Protein AF-A0A846S3V2-F1 (afdb_monomer_lite)

Sequence (100 aa):
MEITHIPAGSRAADDIDEILAEVVDFDMLVNRASGLGADFDPRFDEVRLQLLSPNDYFTHQTWIGRVDGAIVAKGIAYLTLRDNLDVADVWCSVHPERRG

Radius of gyration: 13.7 Å; chains: 1; bounding box: 35×29×34 Å

Structure (mmCIF, N/CA/C/O backbone):
data_AF-A0A846S3V2-F1
#
_entry.id   AF-A0A846S3V2-F1
#
loop_
_atom_site.group_PDB
_atom_site.id
_atom_site.type_symbol
_atom_site.label_atom_id
_atom_site.label_alt_id
_atom_site.label_comp_id
_atom_site.label_asym_id
_atom_site.label_entity_id
_atom_site.label_seq_id
_atom_site.pdbx_PDB_ins_code
_atom_site.Cartn_x
_atom_site.Cartn_y
_atom_site.Cartn_z
_atom_site.occupancy
_atom_site.B_iso_or_equiv
_atom_site.auth_seq_id
_atom_site.auth_comp_id
_atom_site.auth_asym_id
_atom_site.auth_atom_id
_atom_site.pdbx_PDB_model_num
ATOM 1 N N . MET A 1 1 ? -4.275 -13.253 12.345 1.00 85.50 1 MET A N 1
ATOM 2 C CA . MET A 1 1 ? -3.665 -12.142 11.591 1.00 85.50 1 MET A CA 1
ATOM 3 C C . MET A 1 1 ? -2.671 -12.741 10.625 1.00 85.50 1 MET A C 1
ATOM 5 O O . MET A 1 1 ? -1.873 -13.571 11.044 1.00 85.50 1 MET A O 1
ATOM 9 N N . GLU A 1 2 ? -2.767 -12.361 9.361 1.00 95.38 2 GLU A N 1
ATOM 10 C CA . GLU A 1 2 ? -1.884 -12.802 8.282 1.00 95.38 2 GLU A CA 1
ATOM 11 C C . GLU A 1 2 ? -1.094 -11.597 7.770 1.00 95.38 2 GLU A C 1
ATOM 13 O O . GLU A 1 2 ? -1.640 -10.498 7.704 1.00 95.38 2 GLU A O 1
ATOM 18 N N . ILE A 1 3 ? 0.183 -11.779 7.434 1.00 95.12 3 ILE A N 1
ATOM 19 C CA . ILE A 1 3 ? 1.009 -10.727 6.836 1.00 95.12 3 ILE A CA 1
ATOM 20 C C . ILE A 1 3 ? 1.518 -11.238 5.495 1.00 95.12 3 ILE A C 1
ATOM 22 O O . ILE A 1 3 ? 2.257 -12.217 5.435 1.00 95.12 3 ILE A O 1
ATOM 26 N N . THR A 1 4 ? 1.138 -10.550 4.425 1.00 95.31 4 THR A N 1
ATOM 27 C CA . THR A 1 4 ? 1.646 -10.795 3.077 1.00 95.31 4 THR A CA 1
ATOM 28 C C . THR A 1 4 ? 2.767 -9.811 2.774 1.00 95.31 4 THR A C 1
ATOM 30 O O . THR A 1 4 ? 2.563 -8.603 2.858 1.00 95.31 4 THR A O 1
ATOM 33 N N . HIS A 1 5 ? 3.941 -10.314 2.396 1.00 95.12 5 HIS A N 1
ATOM 34 C CA . HIS A 1 5 ? 5.052 -9.500 1.900 1.00 95.12 5 HIS A CA 1
ATOM 35 C C . HIS A 1 5 ? 5.051 -9.493 0.367 1.00 95.12 5 HIS A C 1
ATOM 37 O O . HIS A 1 5 ? 4.943 -10.544 -0.265 1.00 95.12 5 HIS A O 1
ATOM 43 N N . ILE A 1 6 ? 5.142 -8.302 -0.218 1.00 92.19 6 ILE A N 1
ATOM 44 C CA . ILE A 1 6 ? 5.134 -8.040 -1.658 1.00 92.19 6 ILE A CA 1
ATOM 45 C C . ILE A 1 6 ? 6.337 -7.139 -1.980 1.00 92.19 6 ILE A C 1
ATOM 47 O O . ILE A 1 6 ? 6.226 -5.909 -1.939 1.00 92.19 6 ILE A O 1
ATOM 51 N N . PRO A 1 7 ? 7.513 -7.722 -2.266 1.00 89.81 7 PRO A N 1
ATOM 52 C CA . PRO A 1 7 ? 8.598 -6.983 -2.901 1.00 89.81 7 PRO A CA 1
ATOM 53 C C . PRO A 1 7 ? 8.154 -6.430 -4.260 1.00 89.81 7 PRO A C 1
ATOM 55 O O . PRO A 1 7 ? 7.434 -7.113 -4.996 1.00 89.81 7 PRO A O 1
ATOM 58 N N . ALA A 1 8 ? 8.604 -5.230 -4.625 1.00 87.25 8 ALA A N 1
ATOM 59 C CA . ALA A 1 8 ? 8.293 -4.652 -5.930 1.00 87.25 8 ALA A CA 1
ATOM 60 C C . ALA A 1 8 ? 8.715 -5.592 -7.074 1.00 87.25 8 ALA A C 1
ATOM 62 O O . ALA A 1 8 ? 9.844 -6.089 -7.098 1.00 87.25 8 ALA A O 1
ATOM 63 N N . GLY A 1 9 ? 7.801 -5.847 -8.012 1.00 87.06 9 GLY A N 1
ATOM 64 C CA . GLY A 1 9 ? 8.040 -6.721 -9.170 1.00 87.06 9 GLY A CA 1
ATOM 65 C C . GLY A 1 9 ? 8.137 -8.216 -8.860 1.00 87.06 9 GLY A C 1
ATOM 66 O O . GLY A 1 9 ? 8.498 -8.995 -9.737 1.00 87.06 9 GLY A O 1
ATOM 67 N N . SER A 1 10 ? 7.814 -8.640 -7.634 1.00 90.31 10 SER A N 1
ATOM 68 C CA . SER A 1 10 ? 7.801 -10.065 -7.260 1.00 90.31 10 SER A CA 1
ATOM 69 C C . SER A 1 10 ? 6.553 -10.829 -7.712 1.00 90.31 10 SER A C 1
ATOM 71 O O . SER A 1 10 ? 6.554 -12.058 -7.674 1.00 90.31 10 SER A O 1
A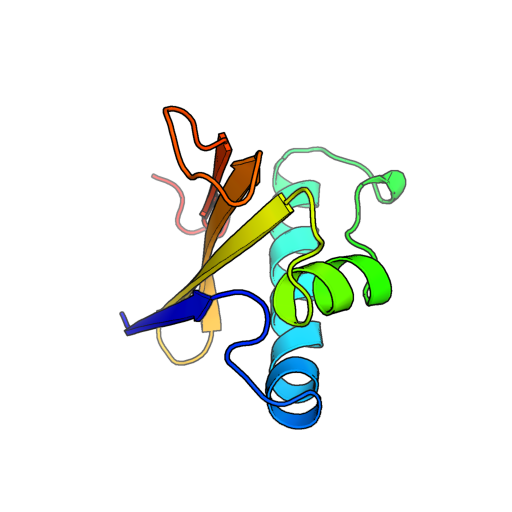TOM 73 N N . ARG A 1 11 ? 5.491 -10.120 -8.112 1.00 91.25 11 ARG A N 1
ATOM 74 C CA . ARG A 1 11 ? 4.197 -10.685 -8.521 1.00 91.25 11 ARG A CA 1
ATOM 75 C C . ARG A 1 11 ? 3.838 -10.277 -9.943 1.00 91.25 11 ARG A C 1
ATOM 77 O O . ARG A 1 11 ? 4.323 -9.255 -10.432 1.00 91.25 11 ARG A O 1
ATOM 84 N N . ALA A 1 12 ? 2.992 -11.076 -10.592 1.00 92.44 12 ALA A N 1
ATOM 85 C CA . ALA A 1 12 ? 2.481 -10.751 -11.915 1.00 92.44 12 ALA A CA 1
ATOM 86 C C . ALA A 1 12 ? 1.531 -9.543 -11.857 1.00 92.44 12 ALA A C 1
ATOM 88 O O . ALA A 1 12 ? 0.978 -9.220 -10.808 1.00 92.44 12 ALA A O 1
ATOM 89 N N . ALA A 1 13 ? 1.338 -8.884 -13.003 1.00 91.56 13 ALA A N 1
ATOM 90 C CA . ALA A 1 13 ? 0.412 -7.759 -13.131 1.00 91.56 13 ALA A CA 1
ATOM 91 C C . ALA A 1 13 ? -1.004 -8.122 -12.669 1.00 91.56 13 ALA A C 1
ATOM 93 O O . ALA A 1 13 ? -1.570 -7.406 -11.848 1.00 91.56 13 ALA A O 1
ATOM 94 N N . ASP A 1 14 ? -1.505 -9.270 -13.124 1.00 94.06 14 ASP A N 1
ATOM 95 C CA . ASP A 1 14 ? -2.849 -9.749 -12.803 1.00 94.06 14 ASP A CA 1
ATOM 96 C C . ASP A 1 14 ? -3.026 -9.961 -11.286 1.00 94.06 14 ASP A C 1
ATOM 98 O O . ASP A 1 14 ? -4.003 -9.485 -10.714 1.00 94.06 14 ASP A O 1
ATOM 102 N N . ASP A 1 15 ? -2.033 -10.550 -10.604 1.00 92.12 15 ASP A N 1
ATOM 103 C CA . ASP A 1 15 ? -2.057 -10.748 -9.143 1.00 92.12 15 ASP A CA 1
ATOM 104 C C . ASP A 1 15 ? -2.067 -9.419 -8.360 1.00 92.12 15 ASP A C 1
ATOM 106 O O . ASP A 1 15 ? -2.590 -9.343 -7.246 1.00 92.12 15 ASP A O 1
ATOM 110 N N . ILE A 1 16 ? -1.419 -8.374 -8.891 1.00 93.75 16 ILE A N 1
ATOM 111 C CA . ILE A 1 16 ? -1.423 -7.039 -8.276 1.00 93.75 16 ILE A CA 1
ATOM 112 C C . ILE A 1 16 ? -2.762 -6.347 -8.506 1.00 93.75 16 ILE A C 1
ATOM 114 O O . ILE A 1 16 ? -3.283 -5.720 -7.584 1.00 93.75 16 ILE A O 1
ATOM 118 N N . ASP A 1 17 ? -3.324 -6.474 -9.704 1.00 93.12 17 ASP A N 1
ATOM 119 C CA . ASP A 1 17 ? -4.594 -5.851 -10.063 1.00 93.12 17 ASP A CA 1
ATOM 120 C C . ASP A 1 17 ? -5.755 -6.401 -9.210 1.00 93.12 17 ASP A C 1
ATOM 122 O O . ASP A 1 17 ? -6.657 -5.641 -8.854 1.00 93.12 17 ASP A O 1
ATOM 126 N N . GLU A 1 18 ? -5.681 -7.662 -8.765 1.00 92.75 18 GLU A N 1
ATOM 127 C CA . GLU A 1 18 ? -6.634 -8.254 -7.810 1.00 92.75 18 GLU A CA 1
ATOM 128 C C . GLU A 1 18 ? -6.648 -7.562 -6.436 1.00 92.75 18 GLU A C 1
ATOM 130 O O . GLU A 1 18 ? -7.709 -7.415 -5.832 1.00 92.75 18 GLU A O 1
ATOM 135 N N . ILE A 1 19 ? -5.492 -7.116 -5.931 1.00 92.56 19 ILE A N 1
ATOM 136 C CA . ILE A 1 19 ? -5.382 -6.500 -4.594 1.00 92.56 19 ILE A CA 1
ATOM 137 C C . ILE A 1 19 ? -5.372 -4.968 -4.629 1.00 92.56 19 ILE A C 1
ATOM 139 O O . ILE A 1 19 ? -5.481 -4.327 -3.582 1.00 92.56 19 ILE A O 1
ATOM 143 N N . LEU A 1 20 ? -5.208 -4.372 -5.811 1.00 95.25 20 LEU A N 1
ATOM 144 C CA . LEU A 1 20 ? -4.962 -2.943 -5.983 1.00 95.25 20 LEU A CA 1
ATOM 145 C C . LEU A 1 20 ? -6.093 -2.087 -5.406 1.00 95.25 20 LEU A C 1
ATOM 147 O O . LEU A 1 20 ? -5.824 -1.136 -4.673 1.00 95.25 20 LEU A O 1
ATOM 151 N N . ALA A 1 21 ? -7.344 -2.450 -5.699 1.00 95.56 21 ALA A N 1
ATOM 152 C CA . ALA A 1 21 ? -8.512 -1.725 -5.204 1.00 95.56 21 ALA A CA 1
ATOM 153 C C . ALA A 1 21 ? -8.566 -1.714 -3.671 1.00 95.56 21 ALA A C 1
ATOM 155 O O . ALA A 1 21 ? -8.741 -0.660 -3.070 1.00 95.56 21 ALA A O 1
ATOM 156 N N . GLU A 1 22 ? -8.314 -2.858 -3.031 1.00 95.31 22 GLU A N 1
ATOM 157 C CA . GLU A 1 22 ? -8.322 -2.955 -1.570 1.00 95.31 22 GLU A CA 1
ATOM 158 C C . GLU A 1 22 ? -7.217 -2.114 -0.917 1.00 95.31 22 GLU A C 1
ATOM 160 O O . GLU A 1 22 ? -7.432 -1.510 0.134 1.00 95.31 22 GLU A O 1
ATOM 165 N N . VAL A 1 23 ? -6.027 -2.066 -1.528 1.00 95.81 23 VAL A N 1
ATOM 166 C CA . VAL A 1 23 ? -4.911 -1.246 -1.034 1.00 95.81 23 VAL A CA 1
ATOM 167 C C . VAL A 1 23 ? -5.239 0.242 -1.159 1.00 95.81 23 VAL A C 1
ATOM 169 O O . VAL A 1 23 ? -5.015 0.990 -0.208 1.00 95.81 23 VAL A O 1
ATOM 172 N N . VAL A 1 24 ? -5.797 0.663 -2.297 1.00 96.88 24 VAL A N 1
ATOM 173 C CA . VAL A 1 24 ? -6.222 2.051 -2.532 1.00 96.88 24 VAL A CA 1
ATOM 174 C C . VAL A 1 24 ? -7.324 2.459 -1.553 1.00 96.88 24 VAL A C 1
ATOM 176 O O . VAL A 1 24 ? -7.228 3.521 -0.938 1.00 96.88 24 VAL A O 1
ATOM 179 N N . ASP A 1 25 ? -8.326 1.603 -1.343 1.00 96.25 25 ASP A N 1
ATOM 180 C CA . ASP A 1 25 ? -9.406 1.839 -0.380 1.00 96.25 25 ASP A CA 1
ATOM 181 C C . ASP A 1 25 ? -8.875 1.981 1.050 1.00 96.25 25 ASP A C 1
ATOM 183 O O . ASP A 1 25 ? -9.273 2.895 1.780 1.00 96.25 25 ASP A O 1
ATOM 187 N N . PHE A 1 26 ? -7.933 1.120 1.444 1.00 96.81 26 PHE A N 1
ATOM 188 C CA . PHE A 1 26 ? -7.286 1.197 2.750 1.00 96.81 26 PHE A CA 1
ATOM 189 C C . PHE A 1 26 ? -6.500 2.504 2.931 1.00 96.81 26 PHE A C 1
ATOM 191 O O . PHE A 1 26 ? -6.649 3.181 3.951 1.00 96.81 26 PHE A O 1
ATOM 198 N N . ASP A 1 27 ? -5.686 2.881 1.947 1.00 96.00 27 ASP A N 1
ATOM 199 C CA . ASP A 1 27 ? -4.878 4.101 1.981 1.00 96.00 27 ASP A CA 1
ATOM 200 C C . ASP A 1 27 ? -5.762 5.366 2.004 1.00 96.00 27 ASP A C 1
ATOM 202 O O . ASP A 1 27 ? -5.520 6.265 2.812 1.00 96.00 27 ASP A O 1
ATOM 206 N N . MET A 1 28 ? -6.839 5.418 1.204 1.00 96.38 28 MET A N 1
ATOM 207 C CA . MET A 1 28 ? -7.846 6.493 1.265 1.00 96.38 28 MET A CA 1
ATOM 208 C C . MET A 1 28 ? -8.440 6.616 2.671 1.00 96.38 28 MET A C 1
ATOM 210 O O . MET A 1 28 ? -8.519 7.707 3.241 1.00 96.38 28 MET A O 1
ATOM 214 N N . LEU A 1 29 ? -8.855 5.492 3.255 1.00 96.44 29 LEU A N 1
ATOM 215 C CA . LEU A 1 29 ? -9.449 5.447 4.588 1.00 96.44 29 LEU A CA 1
ATOM 216 C C . LEU A 1 29 ? -8.467 5.940 5.666 1.00 96.44 29 LEU A C 1
ATOM 218 O O . LEU A 1 29 ? -8.853 6.708 6.552 1.00 96.44 29 LEU A O 1
ATOM 222 N N . VAL A 1 30 ? -7.189 5.569 5.570 1.00 96.06 30 VAL A N 1
ATOM 223 C CA . VAL A 1 30 ? -6.128 6.056 6.465 1.00 96.06 30 VAL A CA 1
ATOM 224 C C . 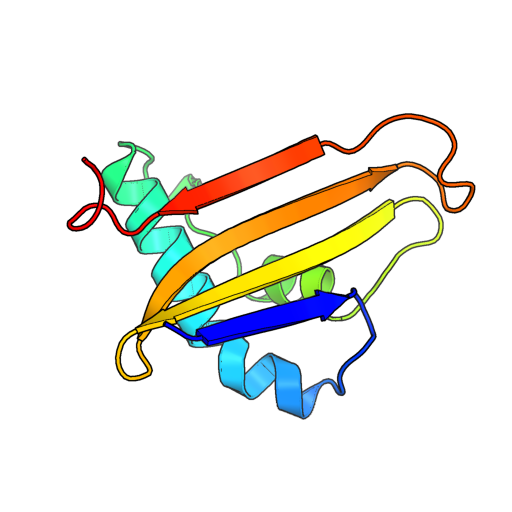VAL A 1 30 ? -5.880 7.556 6.291 1.00 96.06 30 VAL A C 1
ATOM 226 O O . VAL A 1 30 ? -5.778 8.260 7.304 1.00 96.06 30 VAL A O 1
ATOM 229 N N . ASN A 1 31 ? -5.807 8.054 5.055 1.00 94.75 31 ASN A N 1
ATOM 230 C CA . ASN A 1 31 ? -5.543 9.465 4.759 1.00 94.75 31 ASN A CA 1
ATOM 231 C C . ASN A 1 31 ? -6.670 10.358 5.281 1.00 94.75 31 ASN A C 1
ATOM 233 O O . ASN A 1 31 ? -6.417 11.308 6.027 1.00 94.75 31 ASN A O 1
ATOM 237 N N . ARG A 1 32 ? -7.923 9.983 5.012 1.00 94.81 32 ARG A N 1
ATOM 238 C CA . ARG A 1 32 ? -9.108 10.699 5.507 1.00 94.81 32 ARG A CA 1
ATOM 239 C C . ARG A 1 32 ? -9.184 10.709 7.029 1.00 94.81 32 ARG A C 1
ATOM 241 O O . ARG A 1 32 ? -9.431 11.754 7.626 1.00 94.81 32 ARG A O 1
ATOM 248 N N . ALA A 1 33 ? -8.905 9.579 7.680 1.00 95.06 33 ALA A N 1
ATOM 249 C CA . ALA A 1 33 ? -8.853 9.512 9.141 1.00 95.06 33 ALA A CA 1
ATOM 250 C C . ALA A 1 33 ? -7.697 10.323 9.752 1.00 95.06 33 ALA A C 1
ATOM 252 O O . ALA A 1 33 ? -7.732 10.644 10.938 1.00 95.06 33 ALA A O 1
ATOM 253 N N . SER A 1 34 ? -6.677 10.651 8.959 1.00 91.75 34 SER A N 1
ATOM 254 C CA . SER A 1 34 ? -5.575 11.540 9.350 1.00 91.75 34 SER A CA 1
ATOM 255 C C . SER A 1 34 ? -5.888 13.021 9.090 1.00 91.75 34 SER A C 1
ATOM 257 O O . SER A 1 34 ? -5.030 13.874 9.297 1.00 91.75 34 SER A O 1
ATOM 259 N N . GLY A 1 35 ? -7.112 13.339 8.649 1.00 94.69 35 GLY A N 1
ATOM 260 C CA . GLY A 1 35 ? -7.554 14.700 8.345 1.00 94.69 35 GLY A CA 1
ATOM 261 C C . GLY A 1 35 ? -7.085 15.223 6.987 1.00 94.69 35 GLY A C 1
ATOM 262 O O . GLY A 1 35 ? -7.221 16.416 6.721 1.00 94.69 35 GLY A O 1
ATOM 263 N N . LEU A 1 36 ? -6.535 14.358 6.129 1.00 93.12 36 LEU A N 1
ATOM 264 C CA . LEU A 1 36 ? -6.145 14.729 4.773 1.00 93.12 36 LEU A CA 1
ATOM 265 C C . LEU A 1 36 ? -7.381 14.770 3.863 1.00 93.12 36 LEU A C 1
ATOM 267 O O . LEU A 1 36 ? -8.279 13.933 3.964 1.00 93.12 36 LEU A O 1
ATOM 271 N N . GLY A 1 37 ? -7.433 15.779 2.992 1.00 87.88 37 GLY A N 1
ATOM 272 C CA . GLY A 1 37 ? -8.497 15.934 1.999 1.00 87.88 37 GLY A CA 1
ATOM 273 C C . GLY A 1 37 ? -8.323 15.008 0.793 1.00 87.88 37 GLY A C 1
ATOM 274 O O . GLY A 1 37 ? -7.309 14.327 0.662 1.00 87.88 37 GLY A O 1
ATOM 275 N N . ALA A 1 38 ? -9.291 15.044 -0.126 1.00 90.25 38 ALA A N 1
ATOM 276 C CA . ALA A 1 38 ? -9.309 14.200 -1.327 1.00 90.25 38 ALA A CA 1
ATOM 277 C C . ALA A 1 38 ? -8.088 14.388 -2.249 1.00 90.25 38 ALA A C 1
ATOM 279 O O . ALA A 1 38 ? -7.735 13.476 -2.987 1.00 90.25 38 ALA A O 1
ATOM 280 N N . ASP A 1 39 ? -7.403 15.533 -2.179 1.00 92.88 39 ASP A N 1
ATOM 281 C CA . ASP A 1 39 ? -6.163 15.777 -2.932 1.00 92.88 39 ASP A CA 1
ATOM 282 C C . ASP A 1 39 ? -5.015 14.834 -2.530 1.00 92.88 39 ASP A C 1
ATOM 284 O O . ASP A 1 39 ? -4.050 14.678 -3.276 1.00 92.88 39 ASP A O 1
ATOM 288 N N . PHE A 1 40 ? -5.122 14.207 -1.355 1.00 90.62 40 PHE A N 1
ATOM 289 C CA . PHE A 1 40 ? -4.186 13.207 -0.850 1.00 90.62 40 PHE A CA 1
ATOM 290 C C . PHE A 1 40 ? -4.711 11.778 -1.013 1.00 90.62 40 PHE A C 1
ATOM 292 O O . PHE A 1 40 ? -4.062 10.848 -0.535 1.00 90.62 40 PHE A O 1
ATOM 299 N N . ASP A 1 41 ? -5.871 11.567 -1.643 1.00 92.44 41 ASP A N 1
ATOM 300 C CA . ASP A 1 41 ? -6.321 10.210 -1.942 1.00 92.44 41 ASP A CA 1
ATOM 301 C C . ASP A 1 41 ? -5.316 9.565 -2.930 1.00 92.44 41 ASP A C 1
ATOM 303 O O . ASP A 1 41 ? -4.919 10.188 -3.922 1.00 92.44 41 ASP A O 1
ATOM 307 N N . PRO A 1 42 ? -4.849 8.334 -2.659 1.00 92.81 42 PRO A N 1
ATOM 308 C CA . PRO A 1 42 ? -3.912 7.619 -3.523 1.00 92.81 42 PRO A CA 1
ATOM 309 C C . PRO A 1 42 ? -4.468 7.436 -4.937 1.00 92.81 42 PRO A C 1
ATOM 311 O O . PRO A 1 42 ? -5.646 7.132 -5.139 1.00 92.81 42 PRO A O 1
ATOM 314 N N . ARG A 1 43 ? -3.591 7.544 -5.937 1.00 93.88 43 ARG A N 1
ATOM 315 C CA . ARG A 1 43 ? -3.946 7.253 -7.329 1.00 93.88 43 ARG A CA 1
ATOM 316 C C . ARG A 1 43 ? -3.672 5.791 -7.651 1.00 93.88 43 ARG A C 1
ATOM 318 O O . ARG A 1 43 ? -2.579 5.294 -7.386 1.00 93.88 43 ARG A O 1
ATOM 325 N N . PHE A 1 44 ? -4.637 5.138 -8.295 1.00 93.56 44 PHE A N 1
ATOM 326 C CA . PHE A 1 44 ? -4.541 3.735 -8.711 1.00 93.56 44 PHE A CA 1
ATOM 327 C C . PHE A 1 44 ? -3.243 3.428 -9.467 1.00 93.56 44 PHE A C 1
ATOM 329 O O . PHE A 1 44 ? -2.512 2.522 -9.077 1.00 93.56 44 PHE A O 1
ATOM 336 N N . ASP A 1 45 ? -2.916 4.216 -10.493 1.00 92.81 45 ASP A N 1
ATOM 337 C CA . ASP A 1 45 ? -1.727 3.980 -11.322 1.00 92.81 45 ASP A CA 1
ATOM 338 C C . ASP A 1 45 ? -0.415 4.137 -10.540 1.00 92.81 45 ASP A C 1
ATOM 340 O O . ASP A 1 45 ? 0.547 3.410 -10.789 1.00 92.81 45 ASP A O 1
ATOM 344 N N . GLU A 1 46 ? -0.375 5.051 -9.566 1.00 90.38 46 GLU A N 1
ATOM 345 C CA . GLU A 1 46 ? 0.807 5.279 -8.728 1.00 90.38 46 GLU A CA 1
ATOM 346 C C . GLU A 1 46 ? 1.025 4.107 -7.762 1.00 90.38 46 GLU A C 1
ATOM 348 O O . GLU A 1 46 ? 2.131 3.568 -7.693 1.00 90.38 46 GLU A O 1
ATOM 353 N N . VAL A 1 47 ? -0.033 3.652 -7.079 1.00 92.31 47 VAL A N 1
ATOM 354 C CA . VAL A 1 47 ? 0.027 2.477 -6.189 1.00 92.31 47 VAL A CA 1
ATOM 355 C C . VAL A 1 47 ? 0.374 1.214 -6.982 1.00 92.31 47 VAL A C 1
ATOM 357 O O . VAL A 1 47 ? 1.216 0.418 -6.561 1.00 92.31 47 VAL A O 1
ATOM 360 N N . ARG A 1 48 ? -0.218 1.048 -8.168 1.00 93.62 48 ARG A N 1
ATOM 361 C CA . ARG A 1 48 ? 0.070 -0.072 -9.069 1.00 93.62 48 ARG A CA 1
ATOM 362 C C . ARG A 1 48 ? 1.539 -0.094 -9.482 1.00 93.62 48 ARG A C 1
ATOM 364 O O . ARG A 1 48 ? 2.182 -1.141 -9.411 1.00 93.62 48 ARG A O 1
ATOM 371 N N . LEU A 1 49 ? 2.086 1.055 -9.879 1.00 88.94 49 LEU A N 1
ATOM 372 C CA . LEU A 1 49 ? 3.490 1.177 -10.267 1.00 88.94 49 LEU A CA 1
ATOM 373 C C . LEU A 1 49 ? 4.433 0.846 -9.102 1.00 88.94 49 LEU A C 1
ATOM 375 O O . LEU A 1 49 ? 5.411 0.127 -9.305 1.00 88.94 49 LEU A O 1
ATOM 379 N N . GLN A 1 50 ? 4.120 1.312 -7.888 1.00 87.94 50 GLN A N 1
ATOM 380 C CA . GLN A 1 50 ? 4.901 1.014 -6.680 1.00 87.94 50 GLN A CA 1
ATOM 381 C C . GLN A 1 50 ? 4.999 -0.492 -6.401 1.00 87.94 50 GLN A C 1
ATOM 383 O O . GLN A 1 50 ? 6.069 -0.974 -6.025 1.00 87.94 50 GLN A O 1
ATOM 388 N N . LEU A 1 51 ? 3.906 -1.233 -6.606 1.00 88.75 51 LEU A N 1
ATOM 389 C CA . LEU A 1 51 ? 3.848 -2.682 -6.394 1.00 88.75 51 LEU A CA 1
ATOM 390 C C . LEU A 1 51 ? 4.522 -3.477 -7.523 1.00 88.75 51 LEU A C 1
ATOM 392 O O . LEU A 1 51 ? 5.159 -4.502 -7.267 1.00 88.75 51 LEU A O 1
ATOM 396 N N . LEU A 1 52 ? 4.404 -3.020 -8.772 1.00 89.12 52 LEU A N 1
ATOM 397 C CA . LEU A 1 52 ? 4.880 -3.770 -9.937 1.00 89.12 52 LEU A CA 1
ATOM 398 C C . LEU A 1 52 ? 6.336 -3.542 -10.295 1.00 89.12 52 LEU A C 1
ATOM 400 O O . LEU A 1 52 ? 6.951 -4.425 -10.885 1.00 89.12 52 LEU A O 1
ATOM 404 N N . SER A 1 53 ? 6.879 -2.355 -10.058 1.00 79.00 53 SER A N 1
ATOM 405 C CA . SER A 1 53 ? 8.146 -1.987 -10.680 1.00 79.00 53 SER A CA 1
ATOM 406 C C . SER A 1 53 ? 9.113 -1.391 -9.670 1.00 79.00 53 SER A C 1
ATOM 408 O O . SER A 1 53 ? 8.881 -0.285 -9.176 1.00 79.00 53 SER A O 1
ATOM 410 N N . PRO A 1 54 ? 10.246 -2.063 -9.398 1.00 74.31 54 PRO A N 1
ATOM 411 C CA . PRO A 1 54 ? 11.422 -1.323 -8.980 1.00 74.31 54 PRO A CA 1
ATOM 412 C C . PRO A 1 54 ? 11.872 -0.447 -10.158 1.00 74.31 54 PRO A C 1
ATOM 414 O O . PRO A 1 54 ? 11.766 -0.851 -11.318 1.00 74.31 54 PRO A O 1
ATOM 417 N N . ASN A 1 55 ? 12.403 0.737 -9.883 1.00 69.12 55 ASN A N 1
ATOM 418 C CA . ASN A 1 55 ? 13.152 1.498 -10.880 1.00 69.12 55 ASN A CA 1
ATOM 419 C C . ASN A 1 55 ? 14.658 1.407 -10.572 1.00 69.12 55 ASN A C 1
ATOM 421 O O . ASN A 1 55 ? 15.072 0.792 -9.586 1.00 69.12 55 ASN A O 1
ATOM 425 N N . ASP A 1 56 ? 15.502 1.959 -11.443 1.00 65.44 56 ASP A N 1
ATOM 426 C CA . ASP A 1 56 ? 16.961 1.854 -11.281 1.00 65.44 56 ASP A CA 1
ATOM 427 C C . ASP A 1 56 ? 17.499 2.624 -10.059 1.00 65.44 5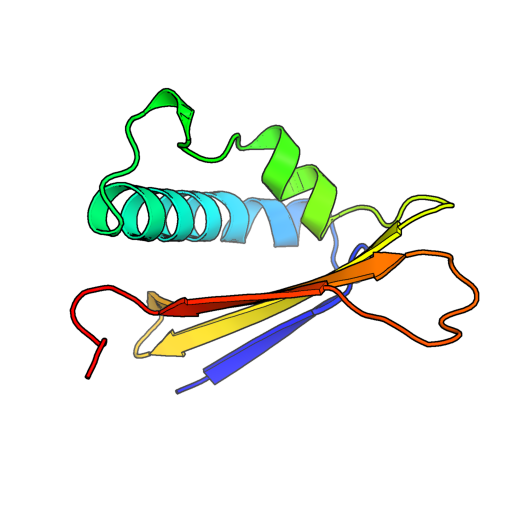6 ASP A C 1
ATOM 429 O O . ASP A 1 56 ? 18.635 2.403 -9.642 1.00 65.44 56 ASP A O 1
ATOM 433 N N . TYR A 1 57 ? 16.671 3.479 -9.454 1.00 68.00 57 TYR A N 1
ATOM 434 C CA . TYR A 1 57 ? 17.023 4.362 -8.345 1.00 68.00 57 TYR A CA 1
ATOM 435 C C . TYR A 1 57 ? 16.286 4.039 -7.040 1.00 68.00 57 TYR A C 1
ATOM 437 O O . TYR A 1 57 ? 16.747 4.444 -5.979 1.00 68.00 57 TYR A O 1
ATOM 445 N N . PHE A 1 58 ? 15.165 3.320 -7.098 1.00 70.25 58 PHE A N 1
ATOM 446 C CA . PHE A 1 58 ? 14.283 3.050 -5.969 1.00 70.25 58 PHE A CA 1
ATOM 447 C C . PHE A 1 58 ? 13.633 1.673 -6.104 1.00 70.25 58 PHE A C 1
ATOM 449 O O . PHE A 1 58 ? 13.129 1.309 -7.170 1.00 70.25 58 PHE A O 1
ATOM 456 N N . THR A 1 59 ? 13.580 0.923 -5.007 1.00 81.06 59 THR A N 1
ATOM 457 C CA . THR A 1 59 ? 12.733 -0.272 -4.894 1.00 81.06 59 THR A CA 1
ATOM 458 C C . THR A 1 59 ? 11.835 -0.173 -3.666 1.00 81.06 59 THR A C 1
ATOM 460 O O . THR A 1 59 ? 12.169 0.503 -2.691 1.00 81.06 59 THR A O 1
ATOM 463 N N . HIS A 1 60 ? 10.681 -0.837 -3.720 1.00 85.19 60 HIS A N 1
ATOM 464 C CA . HIS A 1 60 ? 9.692 -0.831 -2.649 1.00 85.19 60 HIS A CA 1
ATOM 465 C C . HIS A 1 60 ? 9.565 -2.220 -2.035 1.00 85.19 60 HIS A C 1
ATOM 467 O O . HIS A 1 60 ? 9.594 -3.241 -2.727 1.00 85.19 60 HIS A O 1
ATOM 473 N N . GLN A 1 61 ? 9.375 -2.256 -0.724 1.00 90.50 61 GLN A N 1
ATOM 474 C CA . GLN A 1 61 ? 8.936 -3.449 -0.012 1.00 90.50 61 GLN A CA 1
ATOM 475 C C . GLN A 1 61 ? 7.589 -3.130 0.620 1.00 90.50 61 GLN A C 1
ATOM 477 O O . GLN A 1 61 ? 7.511 -2.202 1.420 1.00 90.50 61 GLN A O 1
ATOM 482 N N . THR A 1 62 ? 6.539 -3.865 0.255 1.00 93.81 62 THR A N 1
ATOM 483 C CA . THR A 1 62 ? 5.195 -3.652 0.806 1.00 93.81 62 THR A CA 1
ATOM 484 C C . THR A 1 62 ? 4.781 -4.837 1.665 1.00 93.81 62 THR A C 1
ATOM 486 O O . THR A 1 62 ? 4.961 -5.987 1.275 1.00 93.81 62 THR A O 1
ATOM 489 N N . TRP A 1 63 ? 4.186 -4.570 2.822 1.00 96.62 63 TRP A N 1
ATOM 490 C CA . TRP A 1 63 ? 3.566 -5.570 3.683 1.00 96.62 63 TRP A CA 1
ATOM 491 C C . TRP A 1 63 ? 2.094 -5.239 3.881 1.00 96.62 63 TRP A C 1
ATOM 493 O O . TRP A 1 63 ? 1.753 -4.108 4.221 1.00 96.62 63 TRP A O 1
ATOM 503 N N . ILE A 1 64 ? 1.230 -6.236 3.709 1.00 96.69 64 ILE A N 1
ATOM 504 C CA . ILE A 1 64 ? -0.214 -6.126 3.918 1.00 96.69 64 ILE A CA 1
ATOM 505 C C . ILE A 1 64 ? -0.593 -7.037 5.081 1.00 96.69 64 ILE A C 1
ATOM 507 O O . ILE A 1 64 ? -0.447 -8.256 5.000 1.00 96.69 64 ILE A O 1
ATOM 511 N N . GLY A 1 65 ? -1.066 -6.444 6.173 1.00 96.81 65 GLY A N 1
ATOM 512 C CA . GLY A 1 65 ? -1.594 -7.152 7.331 1.00 96.81 65 GLY A CA 1
ATOM 513 C C . GLY A 1 65 ? -3.104 -7.321 7.218 1.00 96.81 65 GLY A C 1
ATOM 514 O O . GLY A 1 65 ? -3.825 -6.328 7.109 1.00 96.81 65 GLY A O 1
ATOM 515 N N . ARG A 1 66 ? -3.587 -8.564 7.293 1.00 97.38 66 ARG A N 1
ATOM 516 C CA . ARG A 1 66 ? -5.008 -8.915 7.206 1.00 97.38 66 ARG A CA 1
ATOM 517 C C . ARG A 1 66 ? -5.545 -9.573 8.473 1.00 97.38 66 ARG A C 1
ATOM 519 O O . ARG A 1 66 ? -4.860 -10.350 9.150 1.00 97.38 66 ARG A O 1
ATOM 526 N N . VAL A 1 67 ? -6.807 -9.284 8.772 1.00 96.12 67 VAL A N 1
ATOM 527 C CA . VAL A 1 67 ? -7.631 -9.981 9.769 1.00 96.12 67 VAL A CA 1
ATOM 528 C C . VAL A 1 67 ? -8.966 -10.291 9.107 1.00 96.12 67 VAL A C 1
ATOM 530 O O . VAL A 1 67 ? -9.596 -9.389 8.566 1.00 96.12 67 VAL A O 1
ATOM 533 N N . ASP A 1 68 ? -9.357 -11.567 9.111 1.00 93.44 68 ASP A N 1
ATOM 534 C CA . ASP A 1 68 ? -10.598 -12.060 8.493 1.00 93.44 68 ASP A CA 1
ATOM 535 C C . ASP A 1 68 ? -10.769 -11.616 7.028 1.00 93.44 68 ASP A C 1
ATOM 537 O O . ASP A 1 68 ? -11.847 -11.231 6.588 1.00 93.44 68 ASP A O 1
ATOM 541 N N . GLY A 1 69 ? -9.666 -11.628 6.274 1.00 90.75 69 GLY A N 1
ATOM 542 C CA . GLY A 1 69 ? -9.625 -11.235 4.864 1.00 90.75 69 GLY A CA 1
ATOM 543 C C . GLY A 1 69 ? -9.508 -9.729 4.613 1.00 90.75 69 GLY A C 1
ATOM 544 O O . GLY A 1 69 ? -9.055 -9.353 3.540 1.00 90.75 69 GLY A O 1
ATOM 545 N N . ALA A 1 70 ? -9.796 -8.859 5.583 1.00 94.00 70 ALA A N 1
ATOM 546 C CA . ALA A 1 70 ? -9.712 -7.404 5.418 1.00 94.00 70 ALA A CA 1
ATOM 547 C C . ALA A 1 70 ? -8.317 -6.849 5.751 1.00 94.00 70 ALA A C 1
ATOM 549 O O . ALA A 1 70 ? -7.691 -7.288 6.721 1.00 94.00 70 ALA A O 1
ATOM 550 N N . ILE A 1 71 ? -7.843 -5.851 4.991 1.00 96.50 71 ILE A N 1
ATOM 551 C CA . ILE A 1 71 ? -6.606 -5.120 5.309 1.00 96.50 71 ILE A CA 1
ATOM 552 C C . ILE A 1 71 ? -6.821 -4.301 6.584 1.00 96.50 71 ILE A C 1
ATOM 554 O O . ILE A 1 71 ? -7.704 -3.451 6.661 1.00 96.50 71 ILE A O 1
ATOM 558 N N . VAL A 1 72 ? -5.983 -4.543 7.590 1.00 96.94 72 VAL A N 1
ATOM 559 C CA . VAL A 1 72 ? -5.980 -3.789 8.853 1.00 96.94 72 VAL A CA 1
ATOM 560 C C . VAL A 1 72 ? -4.688 -3.013 9.078 1.00 96.94 72 VAL A C 1
ATOM 562 O O . VAL A 1 72 ? -4.653 -2.118 9.924 1.00 96.94 72 VAL A O 1
ATOM 565 N N . ALA A 1 73 ? -3.630 -3.346 8.340 1.00 97.06 73 ALA A N 1
ATOM 566 C CA . ALA A 1 73 ? -2.356 -2.652 8.400 1.00 97.06 73 ALA A CA 1
ATOM 567 C C . ALA A 1 73 ? -1.635 -2.717 7.053 1.00 97.06 73 ALA A C 1
ATOM 569 O O . ALA A 1 73 ? -1.723 -3.718 6.340 1.00 97.06 73 ALA A O 1
ATOM 570 N N . LYS A 1 74 ? -0.865 -1.677 6.751 1.00 96.94 74 LYS A N 1
ATOM 571 C CA . LYS A 1 74 ? 0.046 -1.626 5.610 1.00 96.94 74 LYS A CA 1
ATOM 572 C C . LYS A 1 74 ? 1.386 -1.071 6.071 1.00 96.94 74 LYS A C 1
ATOM 574 O O . LYS A 1 74 ? 1.430 -0.081 6.797 1.00 96.94 74 LYS A O 1
ATOM 579 N N . GLY A 1 75 ? 2.465 -1.716 5.657 1.00 95.31 75 GLY A N 1
ATOM 580 C CA . GLY A 1 75 ? 3.823 -1.201 5.779 1.00 95.31 75 GLY A CA 1
ATOM 581 C C . GLY A 1 75 ? 4.419 -1.012 4.394 1.00 95.31 75 GLY A C 1
ATOM 582 O O . GLY A 1 75 ? 4.211 -1.858 3.526 1.00 95.31 75 GLY A O 1
ATOM 583 N N . ILE A 1 76 ? 5.170 0.060 4.182 1.00 92.88 76 ILE A N 1
ATOM 584 C CA . ILE A 1 76 ? 5.980 0.240 2.978 1.00 92.88 76 ILE A CA 1
ATOM 585 C C . ILE A 1 76 ? 7.363 0.753 3.360 1.00 92.88 76 ILE A C 1
ATOM 587 O O . ILE A 1 76 ? 7.486 1.662 4.175 1.00 92.88 76 ILE A O 1
ATOM 591 N N . ALA A 1 77 ? 8.398 0.157 2.778 1.00 90.25 77 ALA A N 1
ATOM 592 C CA . ALA A 1 77 ? 9.761 0.662 2.846 1.00 90.25 77 ALA A CA 1
ATOM 593 C C . ALA A 1 77 ? 10.194 1.142 1.459 1.00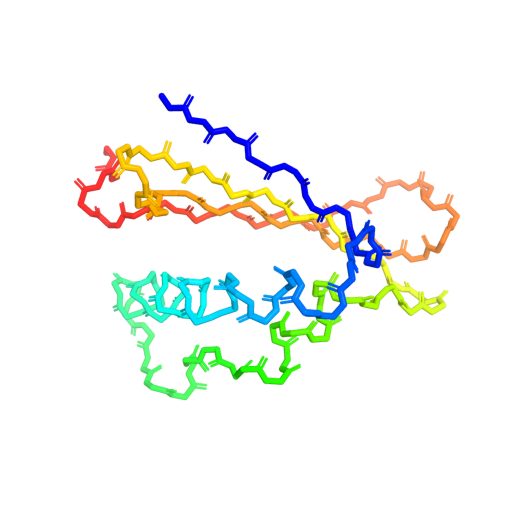 90.25 77 ALA A C 1
ATOM 595 O O . ALA A 1 77 ? 10.128 0.376 0.492 1.00 90.25 77 ALA A O 1
ATOM 596 N N . TYR A 1 78 ? 10.643 2.392 1.382 1.00 86.69 78 TYR A N 1
ATOM 597 C CA . TYR A 1 78 ? 11.267 2.988 0.206 1.00 86.69 78 TYR A CA 1
ATOM 598 C C . TYR A 1 78 ? 12.781 2.850 0.347 1.00 86.69 78 TYR A C 1
ATOM 600 O O . TYR A 1 78 ? 13.382 3.397 1.272 1.00 86.69 78 TYR A O 1
ATOM 608 N N . LEU A 1 79 ? 13.388 2.089 -0.559 1.00 82.62 79 LEU A N 1
ATOM 609 C CA . LEU A 1 79 ? 14.823 1.826 -0.575 1.00 82.62 79 LEU A CA 1
ATOM 610 C C . LEU A 1 79 ? 15.445 2.664 -1.688 1.00 82.62 79 LEU A C 1
ATOM 612 O O . LEU A 1 79 ? 15.149 2.438 -2.864 1.00 82.62 79 LEU A O 1
ATOM 616 N N . THR A 1 80 ? 16.254 3.655 -1.316 1.00 73.62 80 THR A N 1
ATOM 617 C CA . THR A 1 80 ? 16.962 4.523 -2.261 1.00 73.62 80 THR A CA 1
ATOM 618 C C . THR A 1 80 ? 18.290 3.871 -2.659 1.00 73.62 80 THR A C 1
ATOM 620 O O . THR A 1 80 ? 19.029 3.403 -1.801 1.00 73.62 80 THR A O 1
ATOM 623 N N . LEU A 1 81 ? 18.571 3.838 -3.967 1.00 65.50 81 LEU A N 1
ATOM 624 C CA . LEU A 1 81 ? 19.712 3.192 -4.630 1.00 65.50 81 LEU A CA 1
ATOM 625 C C . LEU A 1 81 ? 19.716 1.649 -4.530 1.00 65.50 81 LEU A C 1
ATOM 627 O O . LEU A 1 81 ? 19.602 1.047 -3.465 1.00 65.50 81 LEU A O 1
ATOM 631 N N . ARG A 1 82 ? 19.874 0.973 -5.681 1.00 56.19 82 ARG A N 1
ATOM 632 C CA . ARG A 1 82 ? 19.952 -0.505 -5.763 1.00 56.19 82 ARG A CA 1
ATOM 633 C C . ARG A 1 82 ? 21.088 -1.116 -4.927 1.00 56.19 82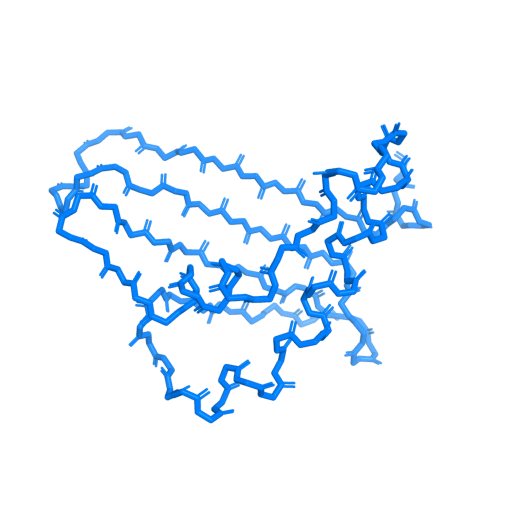 ARG A C 1
ATOM 635 O O . ARG A 1 82 ? 21.095 -2.331 -4.746 1.00 56.19 82 ARG A O 1
ATOM 642 N N . ASP A 1 83 ? 22.044 -0.312 -4.465 1.00 60.25 83 ASP A N 1
ATOM 643 C CA . ASP A 1 83 ? 23.186 -0.746 -3.662 1.00 60.25 83 ASP A CA 1
ATOM 644 C C . ASP A 1 83 ? 22.880 -0.880 -2.158 1.00 60.25 83 ASP A C 1
ATOM 646 O O . ASP A 1 83 ? 23.723 -1.414 -1.444 1.00 60.25 83 ASP A O 1
ATOM 650 N N . ASN A 1 84 ? 21.657 -0.571 -1.693 1.00 54.78 84 ASN A N 1
ATOM 651 C CA . ASN A 1 84 ? 21.151 -0.943 -0.356 1.00 54.78 84 ASN A CA 1
ATOM 652 C C . ASN A 1 84 ? 22.011 -0.445 0.824 1.00 54.78 84 ASN A C 1
ATOM 654 O O . ASN A 1 84 ? 21.981 -1.058 1.894 1.00 54.78 84 ASN A O 1
ATOM 658 N N . LEU A 1 85 ? 22.814 0.612 0.654 1.00 58.75 85 LEU A N 1
ATOM 659 C CA . LEU A 1 85 ? 23.947 0.748 1.561 1.00 58.75 85 LEU A CA 1
ATOM 660 C C . LEU A 1 85 ? 23.646 1.268 2.966 1.00 58.75 85 LEU A C 1
ATOM 662 O O . LEU A 1 85 ? 24.376 0.807 3.823 1.00 58.75 85 LEU A O 1
ATOM 666 N N . ASP A 1 86 ? 22.607 2.066 3.281 1.00 64.00 86 ASP A N 1
ATOM 667 C CA . ASP A 1 86 ? 22.413 2.465 4.703 1.00 64.00 86 ASP A CA 1
ATOM 668 C C . ASP A 1 86 ? 21.010 2.924 5.180 1.00 64.00 86 ASP A C 1
ATOM 670 O O . ASP A 1 86 ? 20.793 2.970 6.393 1.00 64.00 86 ASP A O 1
ATOM 674 N N . VAL A 1 87 ? 20.041 3.288 4.319 1.00 73.62 87 VAL A N 1
ATOM 675 C CA . VAL A 1 87 ? 18.784 3.928 4.790 1.00 73.62 87 VAL A CA 1
ATOM 676 C C . VAL A 1 87 ? 17.540 3.461 4.028 1.00 73.62 87 VAL A C 1
ATOM 678 O O . VAL A 1 87 ? 17.553 3.322 2.807 1.00 73.62 87 VAL A O 1
ATOM 681 N N . ALA A 1 88 ? 16.444 3.269 4.768 1.00 82.38 88 ALA A N 1
ATOM 682 C CA . ALA A 1 88 ? 15.105 3.017 4.244 1.00 82.38 88 ALA A CA 1
ATOM 683 C C . ALA A 1 88 ? 14.098 3.976 4.892 1.00 82.38 88 ALA A C 1
ATOM 685 O O . ALA A 1 88 ? 14.039 4.056 6.122 1.00 82.38 88 ALA A O 1
ATOM 686 N N . ASP A 1 89 ? 13.267 4.640 4.086 1.00 86.81 89 ASP A N 1
ATOM 687 C CA . ASP A 1 89 ? 12.112 5.374 4.608 1.00 86.81 89 ASP A CA 1
ATOM 688 C C . ASP A 1 89 ? 10.957 4.396 4.798 1.00 86.81 89 ASP A C 1
ATOM 690 O O . ASP A 1 89 ? 10.470 3.797 3.836 1.00 86.81 89 ASP A O 1
ATOM 694 N N . VAL A 1 90 ? 10.516 4.219 6.043 1.00 90.12 90 VAL A N 1
ATOM 695 C CA . VAL A 1 90 ? 9.456 3.269 6.387 1.00 90.12 90 VAL A CA 1
ATOM 696 C C . VAL A 1 90 ? 8.196 4.015 6.786 1.00 90.12 90 VAL A C 1
ATOM 698 O O . VAL A 1 90 ? 8.207 4.853 7.686 1.00 90.12 90 VAL A O 1
ATOM 701 N N . TRP A 1 91 ? 7.091 3.649 6.150 1.00 91.62 91 TRP A N 1
ATOM 702 C CA . TRP A 1 91 ? 5.764 4.149 6.464 1.00 91.62 91 TRP A CA 1
ATOM 703 C C . TRP A 1 91 ? 4.892 2.998 6.929 1.00 91.62 91 TRP A C 1
ATOM 705 O O . TRP A 1 91 ? 4.812 1.956 6.278 1.00 91.62 91 TRP A O 1
ATOM 715 N N . CYS A 1 92 ? 4.222 3.206 8.056 1.00 94.31 92 CYS A N 1
ATOM 716 C CA . CYS A 1 92 ? 3.317 2.235 8.647 1.00 94.31 92 CYS A CA 1
ATOM 717 C C . CYS A 1 92 ? 1.951 2.878 8.841 1.00 94.31 92 CYS A C 1
ATOM 719 O O . CYS A 1 92 ? 1.826 3.970 9.396 1.00 94.31 92 CYS A O 1
ATOM 721 N N . SER A 1 93 ? 0.920 2.163 8.423 1.00 95.31 93 SER A N 1
ATOM 722 C CA . SER A 1 93 ? -0.461 2.602 8.500 1.00 95.31 93 SER A CA 1
ATOM 723 C C . SER A 1 93 ? -1.297 1.507 9.137 1.00 95.31 93 SER A C 1
ATOM 725 O O .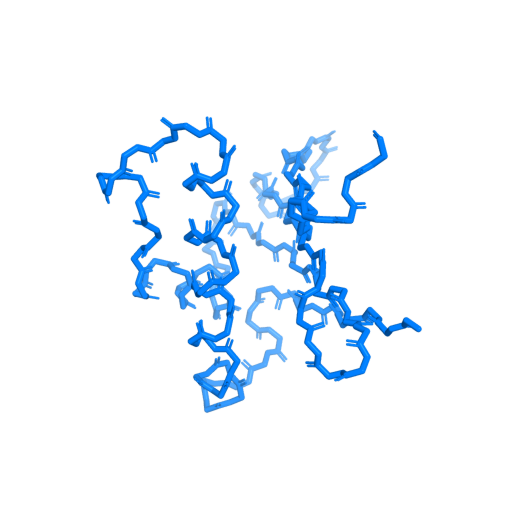 SER A 1 93 ? -1.187 0.336 8.782 1.00 95.31 93 SER A O 1
ATOM 727 N N . VAL A 1 94 ? -2.141 1.893 10.089 1.00 96.50 94 VAL A N 1
ATOM 728 C CA . VAL A 1 94 ? -3.068 0.996 10.786 1.00 96.50 94 VAL A CA 1
ATOM 729 C C . VAL A 1 94 ? -4.481 1.528 10.608 1.00 96.50 94 VAL A C 1
ATOM 731 O O . VAL A 1 94 ? -4.705 2.747 10.675 1.00 96.50 94 VAL A O 1
ATOM 734 N N . HIS A 1 95 ? -5.422 0.606 10.400 1.00 96.25 95 HIS A N 1
ATOM 735 C CA . HIS A 1 95 ? -6.843 0.904 10.314 1.00 96.25 95 HIS A CA 1
ATOM 736 C C . HIS A 1 95 ? -7.269 1.784 11.507 1.00 96.25 95 HIS A C 1
ATOM 738 O O . HIS A 1 95 ? -6.990 1.405 12.646 1.00 96.25 95 HIS A O 1
ATOM 744 N N . PRO A 1 96 ? -7.934 2.934 11.291 1.00 95.62 96 PRO A N 1
ATOM 745 C CA . PRO A 1 96 ? -8.283 3.910 12.324 1.00 95.62 96 PRO A CA 1
ATOM 746 C C . PRO A 1 96 ? -8.976 3.312 13.544 1.00 95.62 96 PRO A C 1
ATOM 748 O O . PRO A 1 96 ? -8.583 3.599 14.667 1.00 95.62 96 PRO A O 1
ATOM 751 N N . GLU A 1 97 ? -9.935 2.414 13.329 1.00 94.94 97 GLU A N 1
ATOM 752 C CA . GLU A 1 97 ? -10.689 1.755 14.408 1.00 94.94 97 GLU A CA 1
ATOM 753 C C . GLU A 1 97 ? -9.874 0.733 15.217 1.00 94.94 97 GLU A C 1
ATOM 755 O O . GLU A 1 97 ? -10.355 0.202 16.213 1.00 94.94 97 GLU A O 1
ATOM 760 N N . ARG A 1 98 ? -8.652 0.415 14.777 1.00 91.31 98 ARG A N 1
ATOM 761 C CA . ARG A 1 98 ? -7.748 -0.530 15.448 1.00 91.31 98 ARG A CA 1
ATOM 762 C C . ARG A 1 98 ? -6.489 0.145 15.990 1.00 91.31 98 ARG A C 1
ATOM 764 O O . ARG A 1 98 ? -5.556 -0.546 16.394 1.00 91.31 98 ARG A O 1
ATOM 771 N N . ARG A 1 99 ? -6.449 1.480 15.980 1.00 89.38 99 ARG A N 1
ATOM 772 C CA . ARG A 1 99 ? -5.413 2.268 16.656 1.00 89.38 99 ARG A CA 1
ATOM 773 C C . ARG A 1 99 ? -5.705 2.233 18.162 1.00 89.38 99 ARG A C 1
ATOM 775 O O . ARG A 1 99 ? -6.862 2.368 18.553 1.00 89.38 99 ARG A O 1
ATOM 782 N N . GLY A 1 100 ? -4.678 1.979 18.971 1.00 74.50 100 GLY A N 1
ATOM 783 C CA . GLY A 1 100 ? -4.746 2.019 20.437 1.00 74.50 100 GLY A CA 1
ATOM 784 C C . GLY A 1 100 ? -4.450 3.411 20.960 1.00 74.50 100 GLY A C 1
ATOM 785 O O . GLY A 1 100 ? -3.466 3.999 20.459 1.00 74.50 100 GLY A O 1
#

Foldseek 3Di:
DDKDKQKAQPDDLVVCVVCLVLVLVQQQQQCVLVVHDPVRRDDSVVSSNLRHDDDQFWIKMKMFDDDPRHTFKIKMWIQGHPVSDDDIDIDITGRPVPDD

Secondary structure (DSSP, 8-state):
-EEEEEETTSS-HHHHHHHHHHHHHHHHHHHHHTT--GGGSPPHHHHHHHHH---SSEEEEEEEEEETTEEEEEEEEEEESTT--S-EEEEEEE-GGG--

Organism: NCBI:txid418643

pLDDT: mean 88.85, std 10.09, range [54.78, 97.38]